Protein AF-A0A1G9SYC5-F1 (afdb_monomer_lite)

pLDDT: mean 73.85, std 14.79, range [39.84, 88.25]

Secondary structure (DSSP, 8-state):
----HHHHHHHHHTEEE-TTS-EEE-HHHHHHHTT-S-HHHHHHHHHHHHHHHHHTT--HHHHS-------------

Sequence (77 aa):
MELKASEYKRFEDIKRVRDDGTEYWSARELAPVLEYSKWENFHKVIKRAMISCENSGRSILDQFPEVRNLVEGGGPF

Foldseek 3Di:
DDPPVVLVVQQVVQWDADPVRDIDGDLVSVCVSVVNPDPVVSVVVLVVVLVVCVVVVHHSCVRPPPPPPPPPPDDPD

Organism: NCBI:txid28052

InterPro domains:
  IPR003497 BRO N-terminal domain [PF02498] (14-61)

Radius of gyration: 15.08 Å; chains: 1; bounding box: 38×42×32 Å

Structure (mmCIF, N/CA/C/O backbone):
data_AF-A0A1G9SYC5-F1
#
_entry.id   AF-A0A1G9SYC5-F1
#
loop_
_atom_site.group_PDB
_atom_site.id
_atom_site.type_symbol
_atom_site.label_atom_id
_atom_site.label_alt_id
_atom_site.label_comp_id
_atom_site.label_asym_id
_atom_site.label_entity_id
_atom_site.label_seq_id
_atom_site.pdbx_PDB_ins_code
_atom_site.Cartn_x
_atom_site.Cartn_y
_atom_site.Cartn_z
_atom_site.occupancy
_atom_site.B_iso_or_equiv
_atom_site.auth_seq_id
_atom_site.auth_comp_id
_atom_site.auth_asym_id
_atom_site.auth_atom_id
_atom_site.pdbx_PDB_model_num
ATOM 1 N N . MET A 1 1 ? -13.139 17.655 -15.604 1.00 41.81 1 MET A N 1
ATOM 2 C CA . MET A 1 1 ? -12.069 16.649 -15.440 1.00 41.81 1 MET A CA 1
ATOM 3 C C . MET A 1 1 ? -12.732 15.286 -15.513 1.00 41.81 1 MET A C 1
ATOM 5 O O . MET A 1 1 ? -13.241 14.817 -14.509 1.00 41.81 1 MET A O 1
ATOM 9 N N . GLU A 1 2 ? -12.827 14.704 -16.707 1.00 45.62 2 GLU A N 1
ATOM 10 C CA . GLU A 1 2 ? -13.250 13.308 -16.857 1.00 45.62 2 GLU A CA 1
ATOM 11 C C . GLU A 1 2 ? -12.015 12.437 -16.658 1.00 45.62 2 GLU A C 1
ATOM 13 O O . GLU A 1 2 ? -11.121 12.404 -17.504 1.00 45.62 2 GLU A O 1
ATOM 18 N N . LEU A 1 3 ? -11.926 11.778 -15.506 1.00 51.25 3 LEU A N 1
ATOM 19 C CA . LEU A 1 3 ? -11.013 10.654 -15.357 1.00 51.25 3 LEU A CA 1
ATOM 20 C C . LEU A 1 3 ? -11.510 9.567 -16.319 1.00 51.25 3 LEU A C 1
ATOM 22 O O . LEU A 1 3 ? -12.668 9.153 -16.242 1.00 51.25 3 LEU A O 1
ATOM 26 N N . LYS A 1 4 ? -10.675 9.165 -17.283 1.00 53.06 4 LYS A N 1
ATOM 27 C CA . LYS A 1 4 ? -11.052 8.229 -18.347 1.00 53.06 4 LYS A CA 1
ATOM 28 C C . LYS A 1 4 ? -11.521 6.913 -17.725 1.00 53.06 4 LYS A C 1
ATOM 30 O O . LYS A 1 4 ? -10.740 6.185 -17.119 1.00 53.06 4 LYS A O 1
ATOM 35 N N . ALA A 1 5 ? -12.796 6.580 -17.924 1.00 56.47 5 ALA A N 1
ATOM 36 C CA . ALA A 1 5 ? -13.458 5.380 -17.399 1.00 56.47 5 ALA A CA 1
ATOM 37 C C . ALA A 1 5 ? -12.723 4.050 -17.694 1.00 56.47 5 ALA A C 1
ATOM 39 O O . ALA A 1 5 ? -12.957 3.041 -17.029 1.00 56.47 5 ALA A O 1
ATOM 40 N N . SER A 1 6 ? -11.816 4.035 -18.673 1.00 57.09 6 SER A N 1
ATOM 41 C CA . SER A 1 6 ? -10.951 2.898 -18.994 1.00 57.09 6 SER A CA 1
ATOM 42 C C . SER A 1 6 ? -9.918 2.573 -17.911 1.00 57.09 6 SER A C 1
ATOM 44 O O . SER A 1 6 ? -9.611 1.399 -17.719 1.00 57.09 6 SER A O 1
ATOM 46 N N . GLU A 1 7 ? -9.385 3.575 -17.207 1.00 59.44 7 GLU A N 1
ATOM 47 C CA . GLU A 1 7 ? -8.413 3.361 -16.125 1.00 59.44 7 GLU A CA 1
ATOM 48 C C . GLU A 1 7 ? -9.112 2.755 -14.905 1.00 59.44 7 GLU A C 1
ATOM 50 O O . GLU A 1 7 ? -8.674 1.727 -14.398 1.00 59.44 7 GLU A O 1
ATOM 55 N N . TYR A 1 8 ? -10.277 3.296 -14.528 1.00 60.12 8 TYR A N 1
ATOM 56 C CA . TYR A 1 8 ? -11.132 2.763 -13.458 1.00 60.12 8 TYR A CA 1
ATOM 57 C C . TYR A 1 8 ? -11.507 1.291 -13.655 1.00 60.12 8 TYR A C 1
ATOM 59 O O . TYR A 1 8 ? -11.456 0.514 -12.704 1.00 60.12 8 TYR A O 1
ATOM 67 N N . LYS A 1 9 ? -11.809 0.875 -14.892 1.00 64.12 9 LYS A N 1
ATOM 68 C CA . LYS A 1 9 ? -12.098 -0.536 -15.192 1.00 64.12 9 LYS A CA 1
ATO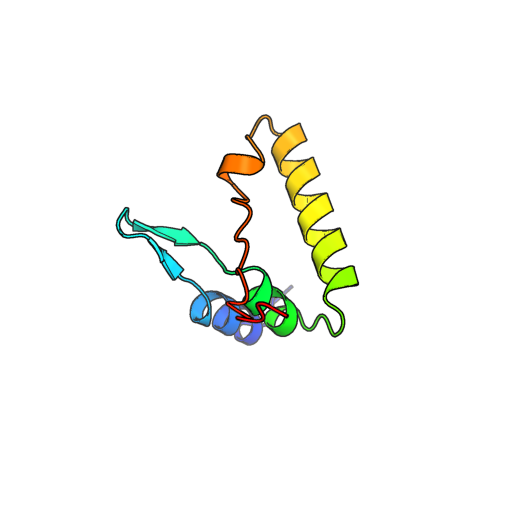M 69 C C . LYS A 1 9 ? -10.937 -1.471 -14.858 1.00 64.12 9 LYS A C 1
ATOM 71 O O . LYS A 1 9 ? -11.185 -2.584 -14.417 1.00 64.12 9 LYS A O 1
ATOM 76 N N . ARG A 1 10 ? -9.688 -1.035 -15.051 1.00 75.81 10 ARG A N 1
ATOM 77 C CA . ARG A 1 10 ? -8.511 -1.858 -14.737 1.00 75.81 10 ARG A CA 1
ATOM 78 C C . ARG A 1 10 ? -8.311 -2.017 -13.234 1.00 75.81 10 ARG A C 1
ATOM 80 O O . ARG A 1 10 ? -7.912 -3.090 -12.811 1.00 75.81 10 ARG A O 1
ATOM 87 N N . PHE A 1 11 ? -8.612 -0.991 -12.434 1.00 77.69 11 PHE A N 1
ATOM 88 C CA . PHE A 1 11 ? -8.556 -1.097 -10.970 1.00 77.69 11 PHE A CA 1
ATOM 89 C C . PHE A 1 11 ? -9.615 -2.051 -10.417 1.00 77.69 11 PHE A C 1
ATOM 91 O O . PHE A 1 11 ? -9.318 -2.815 -9.503 1.00 77.69 11 PHE A O 1
ATOM 98 N N . GLU A 1 12 ? -10.824 -2.032 -10.980 1.00 81.06 12 GLU A N 1
ATOM 99 C CA . GLU A 1 12 ? -11.883 -2.970 -10.595 1.00 81.06 12 GLU A CA 1
ATOM 100 C C . GLU A 1 12 ? -11.552 -4.416 -11.003 1.00 81.06 12 GLU A C 1
ATOM 102 O O . GLU A 1 12 ? -11.934 -5.342 -10.299 1.00 81.06 12 GLU A O 1
ATOM 107 N N . ASP A 1 13 ? -10.804 -4.619 -12.093 1.00 83.81 13 ASP A N 1
ATOM 108 C CA . ASP A 1 13 ? -10.408 -5.950 -12.580 1.00 83.81 13 ASP A CA 1
ATOM 109 C C . ASP A 1 13 ? -9.416 -6.656 -11.638 1.00 83.81 13 ASP A C 1
ATOM 111 O O . ASP A 1 13 ? -9.537 -7.846 -11.361 1.00 83.81 13 ASP A O 1
ATOM 115 N N . ILE A 1 14 ? -8.473 -5.897 -11.067 1.00 84.69 14 ILE A N 1
ATOM 116 C CA . ILE A 1 14 ? -7.492 -6.403 -10.089 1.00 84.69 14 ILE A CA 1
ATOM 117 C C . ILE A 1 14 ? -7.985 -6.305 -8.636 1.00 84.69 14 ILE A C 1
ATOM 119 O O . ILE A 1 14 ? -7.220 -6.552 -7.693 1.00 84.69 14 ILE A O 1
ATOM 123 N N . LYS A 1 15 ? -9.246 -5.903 -8.438 1.00 87.38 15 LYS A N 1
ATOM 124 C CA . LYS A 1 15 ? -9.875 -5.825 -7.124 1.00 87.38 15 LYS A CA 1
ATOM 125 C C . LYS A 1 15 ? -10.094 -7.228 -6.589 1.00 87.38 15 LYS A C 1
ATOM 127 O O . LYS A 1 15 ? -10.699 -8.078 -7.238 1.00 87.38 15 LYS A O 1
ATOM 132 N N . ARG A 1 16 ? -9.629 -7.469 -5.370 1.00 85.69 16 ARG A N 1
ATOM 133 C CA . ARG A 1 16 ? -9.864 -8.723 -4.662 1.00 85.69 16 ARG A CA 1
ATOM 134 C C . ARG A 1 16 ? -10.750 -8.473 -3.466 1.00 85.69 16 ARG A C 1
ATOM 136 O O . ARG A 1 16 ? -10.656 -7.439 -2.819 1.00 85.69 16 ARG A O 1
ATOM 143 N N . VAL A 1 17 ? -11.604 -9.435 -3.168 1.00 87.88 17 VAL A N 1
ATOM 144 C CA . VAL A 1 17 ? -12.495 -9.387 -2.013 1.00 87.88 17 VAL A CA 1
ATOM 145 C C . VAL A 1 17 ? -12.049 -10.493 -1.072 1.00 87.88 17 VAL A C 1
ATOM 147 O O . VAL A 1 17 ? -11.823 -11.625 -1.503 1.00 87.88 17 VAL A O 1
ATOM 150 N N . ARG A 1 18 ? -11.817 -10.151 0.194 1.00 82.38 18 ARG A N 1
ATOM 151 C CA . ARG A 1 18 ? -11.533 -11.143 1.237 1.00 82.38 18 ARG A CA 1
ATOM 152 C C . ARG A 1 18 ? -12.810 -11.896 1.587 1.00 82.38 18 ARG A C 1
ATOM 154 O O . ARG A 1 18 ? -13.905 -11.438 1.291 1.00 82.38 18 ARG A O 1
ATOM 161 N N . ASP A 1 19 ? -12.655 -13.011 2.286 1.00 81.12 19 ASP A N 1
ATOM 162 C CA . ASP A 1 19 ? -13.783 -13.794 2.804 1.00 81.12 19 ASP A CA 1
ATOM 163 C C . ASP A 1 19 ? -14.727 -12.952 3.692 1.00 81.12 19 ASP A C 1
ATOM 165 O O . ASP A 1 19 ? -15.942 -13.089 3.638 1.00 81.12 19 ASP A O 1
ATOM 169 N N . ASP A 1 20 ? -14.159 -11.975 4.403 1.00 83.44 20 ASP A N 1
ATOM 170 C CA . ASP A 1 20 ? -14.869 -10.997 5.239 1.00 83.44 20 ASP A CA 1
ATOM 171 C C . ASP A 1 20 ? -15.616 -9.899 4.439 1.00 83.44 20 ASP A C 1
ATO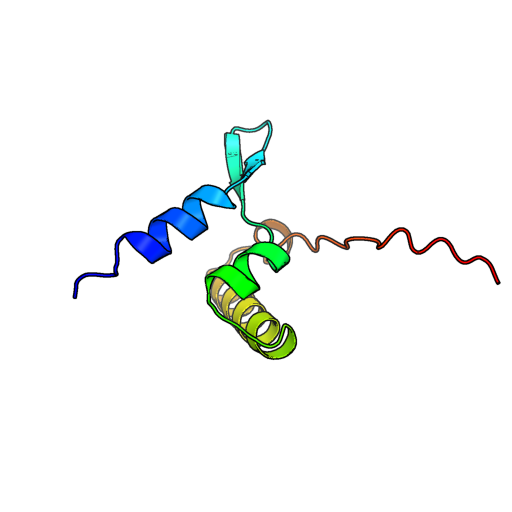M 173 O O . ASP A 1 20 ? -16.193 -8.977 5.004 1.00 83.44 20 ASP A O 1
ATOM 177 N N . GLY A 1 21 ? -15.587 -9.937 3.102 1.00 84.25 21 GLY A N 1
ATOM 178 C CA . GLY A 1 21 ? -16.229 -8.935 2.239 1.00 84.25 21 GLY A CA 1
ATOM 179 C C . GLY A 1 21 ? -15.426 -7.642 2.046 1.00 84.25 21 GLY A C 1
ATOM 180 O O . GLY A 1 21 ? -15.837 -6.772 1.282 1.00 84.25 21 GLY A O 1
ATOM 181 N N . THR A 1 22 ? -14.259 -7.518 2.683 1.00 82.75 22 THR A N 1
ATOM 182 C CA . THR A 1 22 ? -13.377 -6.353 2.527 1.00 82.75 22 THR A CA 1
ATOM 183 C C . THR A 1 22 ? -12.618 -6.391 1.196 1.00 82.75 22 THR A C 1
ATOM 185 O O . THR A 1 22 ? -11.977 -7.390 0.855 1.00 82.75 22 THR A O 1
ATOM 188 N N . GLU A 1 23 ? -12.639 -5.279 0.462 1.00 87.44 23 GLU A N 1
ATOM 189 C CA . GLU A 1 23 ? -11.931 -5.102 -0.809 1.00 87.44 23 GLU A CA 1
ATOM 190 C C . GLU A 1 23 ? -10.448 -4.756 -0.585 1.00 87.44 23 GLU A C 1
ATOM 192 O O . GLU A 1 23 ? -10.096 -3.934 0.261 1.00 87.44 23 GLU A O 1
ATOM 197 N N . TYR A 1 24 ? -9.554 -5.384 -1.347 1.00 83.94 24 TYR A N 1
ATOM 198 C CA . TYR A 1 24 ? -8.118 -5.135 -1.316 1.00 83.94 24 TYR A CA 1
ATOM 199 C C . TYR A 1 24 ? -7.495 -5.271 -2.704 1.00 83.94 24 TYR A C 1
ATOM 201 O O . TYR A 1 24 ? -7.977 -6.002 -3.568 1.00 83.94 24 TYR A O 1
ATOM 209 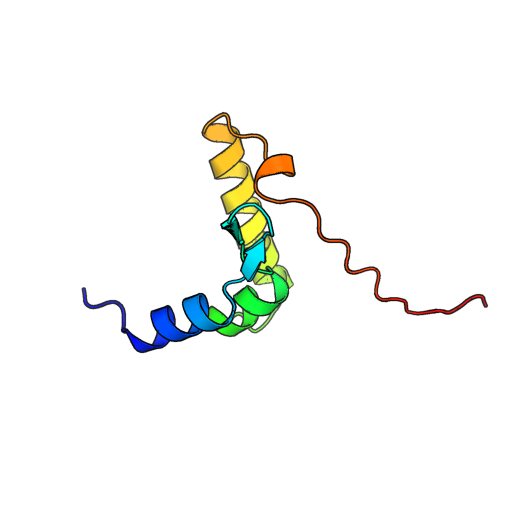N N . TRP A 1 25 ? -6.362 -4.600 -2.897 1.00 85.81 25 TRP A N 1
ATOM 210 C CA . TRP A 1 25 ? -5.608 -4.643 -4.144 1.00 85.81 25 TRP A CA 1
ATOM 211 C C . TRP A 1 25 ? -4.188 -5.128 -3.907 1.00 85.81 25 TRP A C 1
ATOM 213 O O . TRP A 1 25 ? -3.525 -4.749 -2.940 1.00 85.81 25 TRP A O 1
ATOM 223 N N . SER A 1 26 ? -3.692 -5.949 -4.829 1.00 83.00 26 SER A N 1
ATOM 224 C CA . SER A 1 26 ? -2.297 -6.375 -4.806 1.00 83.00 26 SER A CA 1
ATOM 225 C C . SER A 1 26 ? -1.423 -5.281 -5.399 1.00 83.00 26 SER A C 1
ATOM 227 O O . SER A 1 26 ? -1.535 -4.964 -6.580 1.00 83.00 26 SER A O 1
ATOM 229 N N . ALA A 1 27 ? -0.492 -4.745 -4.611 1.00 81.94 27 ALA A N 1
ATOM 230 C CA . ALA A 1 27 ? 0.418 -3.690 -5.060 1.00 81.94 27 ALA A CA 1
ATOM 231 C C . ALA A 1 27 ? 1.164 -4.048 -6.365 1.00 81.94 27 ALA A C 1
ATOM 233 O O . ALA A 1 27 ? 1.364 -3.193 -7.223 1.00 81.94 27 ALA A O 1
ATOM 234 N N . ARG A 1 28 ? 1.528 -5.324 -6.556 1.00 81.62 28 ARG A N 1
ATOM 235 C CA . ARG A 1 28 ? 2.174 -5.802 -7.791 1.00 81.62 28 ARG A CA 1
ATOM 236 C C . ARG A 1 28 ? 1.296 -5.689 -9.035 1.00 81.62 28 ARG A C 1
ATOM 238 O O . ARG A 1 28 ? 1.835 -5.424 -10.101 1.00 81.62 28 ARG A O 1
ATOM 245 N N . GLU A 1 29 ? -0.013 -5.873 -8.893 1.00 82.62 29 GLU A N 1
ATOM 246 C CA . GLU A 1 29 ? -0.969 -5.715 -9.996 1.00 82.62 29 GLU A CA 1
ATOM 247 C C . GLU A 1 29 ? -1.326 -4.238 -10.196 1.00 82.62 29 GLU A C 1
ATOM 249 O O . GLU A 1 29 ? -1.514 -3.785 -11.319 1.00 82.62 29 GLU A O 1
ATOM 254 N N . LEU A 1 30 ? -1.316 -3.451 -9.117 1.00 83.12 30 LEU A N 1
ATOM 255 C CA . LEU A 1 30 ? -1.590 -2.016 -9.168 1.00 83.12 30 LEU A CA 1
ATOM 256 C C . LEU A 1 30 ? -0.497 -1.227 -9.920 1.00 83.12 30 LEU A C 1
ATOM 258 O O . LEU A 1 30 ? -0.802 -0.250 -10.599 1.00 83.12 30 LEU A O 1
ATOM 262 N N . ALA A 1 31 ? 0.769 -1.653 -9.829 1.00 82.62 31 ALA A N 1
ATOM 263 C CA . ALA A 1 31 ? 1.902 -0.990 -10.483 1.00 82.62 31 ALA A CA 1
ATOM 264 C C . ALA A 1 31 ? 1.751 -0.857 -12.019 1.00 82.62 31 ALA A C 1
ATOM 266 O O . ALA A 1 31 ? 1.831 0.271 -12.512 1.00 82.62 31 ALA A O 1
ATOM 267 N N . PRO A 1 32 ? 1.515 -1.941 -12.791 1.00 80.75 32 PRO A N 1
ATOM 268 C CA . PRO A 1 32 ? 1.300 -1.838 -14.233 1.00 80.75 32 PRO A CA 1
ATOM 269 C C . PRO A 1 32 ? -0.031 -1.167 -14.599 1.00 80.75 32 PRO A C 1
ATOM 271 O O . PRO A 1 32 ? -0.103 -0.535 -15.649 1.00 80.75 32 PRO A O 1
ATOM 274 N N . VAL A 1 33 ? -1.066 -1.255 -13.752 1.00 83.00 33 VAL A N 1
ATOM 275 C CA . VAL A 1 33 ? -2.357 -0.572 -13.982 1.00 83.00 33 VAL A CA 1
ATOM 276 C C . VAL A 1 33 ? -2.198 0.948 -13.957 1.00 83.00 33 VAL A C 1
ATOM 278 O O . VAL A 1 33 ? -2.792 1.636 -14.781 1.00 83.00 33 VAL A O 1
ATOM 281 N N . LEU A 1 34 ? -1.342 1.451 -13.067 1.00 78.50 34 LEU A N 1
ATOM 282 C CA . LEU A 1 34 ? -0.931 2.856 -12.987 1.00 78.50 34 LEU A CA 1
ATOM 283 C C . LEU A 1 34 ? 0.209 3.217 -13.957 1.00 78.50 34 LEU A C 1
ATOM 285 O O . LEU A 1 34 ? 0.826 4.272 -13.820 1.00 78.50 34 LEU A O 1
ATOM 289 N N . GLU A 1 35 ? 0.529 2.325 -14.896 1.00 80.38 35 GLU A N 1
ATOM 290 C CA . GLU A 1 35 ? 1.543 2.531 -15.933 1.00 80.38 35 GLU A CA 1
ATOM 291 C C . GLU A 1 35 ? 2.960 2.796 -15.377 1.00 80.38 35 GLU A C 1
ATOM 293 O O . GLU A 1 35 ? 3.828 3.357 -16.051 1.00 80.38 35 GLU A O 1
ATOM 298 N N . TYR A 1 36 ? 3.253 2.340 -14.151 1.00 79.44 36 TYR A N 1
ATOM 299 C CA . TYR A 1 36 ? 4.603 2.417 -13.596 1.00 79.44 36 TYR A CA 1
ATOM 300 C C . TYR A 1 36 ? 5.510 1.368 -14.238 1.00 79.44 36 TYR A C 1
ATOM 302 O O . TYR A 1 36 ? 5.433 0.180 -13.933 1.00 79.44 36 TYR A O 1
ATOM 310 N N . SER A 1 37 ? 6.469 1.815 -15.051 1.00 76.69 37 SER A N 1
ATOM 311 C CA . SER A 1 37 ? 7.449 0.918 -15.685 1.00 76.69 37 SER A CA 1
ATOM 312 C C . SER A 1 37 ? 8.462 0.310 -14.705 1.00 76.69 37 SER A C 1
ATOM 314 O O . SER A 1 37 ? 9.106 -0.686 -15.022 1.00 76.69 37 SER A O 1
ATOM 316 N N . LYS A 1 38 ? 8.652 0.919 -13.524 1.00 80.50 38 LYS A N 1
ATOM 317 C CA . LYS A 1 38 ? 9.606 0.463 -12.499 1.00 80.50 38 LYS A CA 1
ATOM 318 C C . LYS A 1 38 ? 8.930 0.327 -11.142 1.00 80.50 38 LYS A C 1
ATOM 320 O O . LYS A 1 38 ? 8.411 1.310 -10.608 1.00 80.50 38 LYS A O 1
ATOM 325 N N . TRP A 1 39 ? 9.056 -0.857 -10.541 1.00 80.62 39 TRP A N 1
ATOM 326 C CA . TRP A 1 39 ? 8.561 -1.142 -9.191 1.00 80.62 39 TRP A CA 1
ATOM 327 C C . TRP A 1 39 ? 9.099 -0.159 -8.146 1.00 80.62 39 TRP A C 1
ATOM 329 O O . TRP A 1 39 ? 8.354 0.275 -7.279 1.00 80.62 39 TRP A O 1
ATOM 339 N N . GLU A 1 40 ? 10.361 0.264 -8.249 1.00 83.56 40 GLU A N 1
ATOM 340 C CA . GLU A 1 40 ? 10.970 1.208 -7.300 1.00 83.56 40 GLU A CA 1
ATOM 341 C C . GLU A 1 40 ? 10.237 2.555 -7.229 1.00 83.56 40 GLU A C 1
ATOM 343 O O . GLU A 1 40 ? 10.107 3.139 -6.151 1.00 83.56 40 GLU A O 1
ATOM 348 N N . ASN A 1 41 ? 9.741 3.052 -8.366 1.00 83.94 41 ASN A N 1
ATOM 349 C CA . ASN A 1 41 ? 8.983 4.301 -8.413 1.00 83.94 41 ASN A CA 1
ATOM 350 C C . ASN A 1 41 ? 7.607 4.120 -7.779 1.00 83.94 41 ASN A C 1
ATOM 352 O O . ASN A 1 41 ? 7.184 4.960 -6.987 1.00 83.94 41 ASN A O 1
ATOM 356 N N . PHE A 1 42 ? 6.952 2.998 -8.066 1.00 84.62 42 PHE A N 1
ATOM 357 C CA . PHE A 1 42 ? 5.666 2.674 -7.468 1.00 84.62 42 PHE A CA 1
ATOM 358 C C . PHE A 1 42 ? 5.779 2.447 -5.952 1.00 84.62 42 PHE A C 1
ATOM 360 O O . PHE A 1 42 ? 5.008 2.997 -5.173 1.00 84.62 42 PHE A O 1
ATOM 367 N N . HIS A 1 43 ? 6.819 1.749 -5.499 1.00 84.38 43 HIS A N 1
ATOM 368 C CA . HIS A 1 43 ? 7.088 1.512 -4.084 1.00 84.38 43 HIS A CA 1
ATOM 369 C C . HIS A 1 43 ? 7.281 2.817 -3.295 1.00 84.38 43 HIS A C 1
ATOM 371 O O . HIS A 1 43 ? 6.824 2.924 -2.158 1.00 84.38 43 HIS A O 1
ATOM 377 N N . LYS A 1 44 ? 7.887 3.853 -3.897 1.00 86.12 44 LYS A N 1
ATOM 378 C CA . LYS A 1 44 ? 7.957 5.194 -3.286 1.00 86.12 44 LYS A CA 1
ATOM 379 C C . LYS A 1 44 ? 6.571 5.814 -3.088 1.00 86.12 44 LYS A C 1
ATOM 381 O O . LYS A 1 44 ? 6.359 6.488 -2.084 1.00 86.12 44 LYS A O 1
ATOM 386 N N . VAL A 1 45 ? 5.639 5.594 -4.016 1.00 87.06 45 VAL A N 1
ATOM 387 C CA . VAL A 1 45 ? 4.253 6.077 -3.906 1.00 87.06 45 VAL A CA 1
ATOM 388 C C . VAL A 1 45 ? 3.512 5.341 -2.796 1.00 87.06 45 VAL A C 1
ATOM 390 O O . VAL A 1 45 ? 2.906 6.002 -1.957 1.00 87.06 45 VAL A O 1
ATOM 393 N N . ILE A 1 46 ? 3.646 4.013 -2.712 1.00 84.94 46 ILE A N 1
ATOM 394 C CA . ILE A 1 46 ? 3.084 3.227 -1.600 1.00 84.94 46 ILE A CA 1
ATOM 395 C C . ILE A 1 46 ? 3.620 3.750 -0.266 1.00 84.94 46 ILE A C 1
ATOM 397 O O . ILE A 1 46 ? 2.836 4.052 0.625 1.00 84.94 46 ILE A O 1
ATOM 401 N N . LYS A 1 47 ? 4.938 3.953 -0.138 1.00 85.62 47 LYS A N 1
ATOM 402 C CA . LYS A 1 47 ? 5.536 4.509 1.087 1.00 85.62 47 LYS A CA 1
ATOM 403 C C . LYS A 1 47 ? 4.950 5.866 1.468 1.00 85.62 47 LYS A C 1
ATOM 405 O O . LYS A 1 47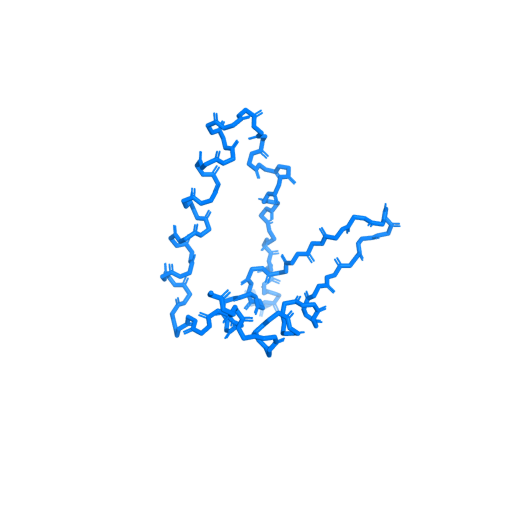 ? 4.697 6.114 2.640 1.00 85.62 47 LYS A O 1
ATOM 410 N N . ARG A 1 48 ? 4.713 6.746 0.493 1.00 87.69 48 ARG A N 1
ATOM 411 C CA . ARG A 1 48 ? 4.054 8.037 0.749 1.00 87.69 48 ARG A CA 1
ATOM 412 C C . ARG A 1 48 ? 2.612 7.855 1.224 1.00 87.69 48 ARG A C 1
ATOM 414 O O . ARG A 1 48 ? 2.204 8.551 2.147 1.00 87.69 48 ARG A O 1
ATOM 421 N N . ALA A 1 49 ? 1.869 6.913 0.645 1.00 85.81 49 ALA A N 1
ATOM 422 C CA . ALA A 1 49 ? 0.519 6.582 1.094 1.00 85.81 49 ALA A CA 1
ATOM 423 C C . ALA A 1 49 ? 0.516 6.021 2.527 1.00 85.81 49 ALA A C 1
ATOM 425 O O . ALA A 1 49 ? -0.280 6.465 3.347 1.00 85.81 49 ALA A O 1
ATOM 426 N N . MET A 1 50 ? 1.465 5.139 2.859 1.00 84.94 50 MET A N 1
ATOM 427 C CA . MET A 1 50 ? 1.663 4.608 4.213 1.00 84.94 50 MET A CA 1
ATOM 428 C C . MET A 1 50 ? 1.897 5.738 5.227 1.00 84.94 50 MET A C 1
ATOM 430 O O . MET A 1 50 ? 1.199 5.803 6.235 1.00 84.94 50 MET A O 1
ATOM 434 N N . ILE A 1 51 ? 2.800 6.680 4.926 1.00 86.31 51 ILE A N 1
ATOM 435 C CA . ILE A 1 51 ? 3.060 7.858 5.775 1.00 86.31 51 ILE A CA 1
ATOM 436 C C . ILE A 1 51 ? 1.793 8.713 5.936 1.00 86.31 51 ILE A C 1
ATOM 438 O O . ILE A 1 51 ? 1.514 9.220 7.019 1.00 86.31 51 ILE A O 1
ATOM 442 N N . SER A 1 52 ? 0.999 8.881 4.876 1.00 85.56 52 SER A N 1
ATOM 443 C CA . SER A 1 52 ? -0.266 9.622 4.950 1.00 85.56 52 SER A CA 1
ATOM 444 C C . SER A 1 52 ? -1.303 8.920 5.836 1.00 85.56 52 SER A C 1
ATOM 446 O O . SER A 1 52 ? -2.024 9.586 6.581 1.00 85.56 52 SER A O 1
ATOM 448 N N . CYS A 1 53 ? -1.378 7.588 5.783 1.00 83.38 53 CYS A N 1
ATOM 449 C CA . CYS A 1 53 ? -2.237 6.792 6.661 1.00 83.38 53 CYS A CA 1
ATOM 450 C C . CYS A 1 53 ? -1.791 6.879 8.124 1.00 83.38 53 CYS A C 1
ATOM 452 O O . CYS A 1 53 ? -2.636 7.078 8.996 1.00 83.38 53 CYS A O 1
ATOM 454 N N . GLU A 1 54 ? -0.485 6.813 8.381 1.00 86.31 54 GLU A N 1
ATOM 455 C CA . GLU A 1 54 ? 0.090 6.962 9.723 1.00 86.31 54 GLU A CA 1
ATOM 456 C C . GLU A 1 54 ? -0.211 8.335 10.321 1.00 86.31 54 GLU A C 1
ATOM 458 O O . GLU A 1 54 ? -0.708 8.427 11.441 1.00 86.31 54 GLU A O 1
ATOM 463 N N . ASN A 1 55 ? -0.022 9.405 9.540 1.00 88.25 55 ASN A N 1
ATOM 464 C CA . ASN A 1 55 ? -0.390 10.763 9.954 1.00 88.25 55 ASN A CA 1
ATOM 465 C C . ASN A 1 55 ? -1.894 10.915 10.228 1.00 88.25 55 ASN A C 1
ATOM 467 O O . ASN A 1 55 ? -2.293 11.770 11.012 1.00 88.25 55 ASN A O 1
ATOM 471 N N . SER A 1 56 ? -2.730 10.080 9.609 1.00 85.50 56 SER A N 1
ATOM 472 C CA . SER A 1 56 ? -4.176 10.043 9.860 1.00 85.50 56 SER A CA 1
ATOM 473 C C . SER A 1 56 ? -4.550 9.195 11.087 1.00 85.50 56 SER A C 1
ATOM 475 O O . SER A 1 56 ? -5.735 8.975 11.334 1.00 85.50 56 SER A O 1
ATOM 477 N N . GLY A 1 57 ? -3.566 8.681 11.835 1.00 83.31 57 GLY A N 1
ATOM 478 C CA . GLY A 1 57 ? -3.765 7.833 13.011 1.00 83.31 57 GLY A CA 1
ATOM 479 C C . GLY A 1 57 ? -4.153 6.387 12.693 1.00 83.31 57 GLY A C 1
ATOM 480 O O . GLY A 1 57 ? -4.629 5.679 13.578 1.00 83.31 57 GLY A O 1
ATOM 481 N N . ARG A 1 58 ? -3.987 5.933 11.442 1.00 78.88 58 ARG A N 1
ATOM 482 C CA . ARG A 1 58 ? -4.277 4.547 11.035 1.00 78.88 58 ARG A CA 1
ATOM 483 C C . ARG A 1 58 ? -3.003 3.711 11.054 1.00 78.88 58 ARG A C 1
ATOM 485 O O . ARG A 1 58 ? -1.947 4.167 10.622 1.00 78.88 58 ARG A O 1
ATOM 492 N N . SER A 1 59 ? -3.112 2.467 11.520 1.00 78.19 59 SER A N 1
ATOM 493 C CA . SER A 1 59 ? -1.979 1.541 11.542 1.00 78.19 59 SER A CA 1
ATOM 494 C C . SER A 1 59 ? -1.605 1.128 10.121 1.00 78.19 59 SER A C 1
ATOM 496 O O . SER A 1 59 ? -2.410 0.541 9.396 1.00 78.19 59 SER A O 1
ATOM 498 N N . ILE A 1 60 ? -0.367 1.418 9.723 1.00 79.19 60 ILE A N 1
ATOM 499 C CA . ILE A 1 60 ? 0.142 1.062 8.398 1.00 79.19 60 ILE A CA 1
ATOM 500 C C . ILE A 1 60 ? 0.080 -0.454 8.181 1.00 79.19 60 ILE A C 1
ATOM 502 O O . ILE A 1 60 ? -0.277 -0.888 7.097 1.00 79.19 60 ILE A O 1
ATOM 506 N N . LEU A 1 61 ? 0.397 -1.256 9.200 1.00 75.38 61 LEU A N 1
ATOM 507 C CA . LEU A 1 61 ? 0.445 -2.721 9.096 1.00 75.38 61 LEU A CA 1
ATOM 508 C C . LEU A 1 61 ? -0.934 -3.355 8.866 1.00 75.38 61 LEU A C 1
ATOM 510 O O . LEU A 1 61 ? -1.024 -4.430 8.281 1.00 75.38 61 LEU A O 1
ATOM 514 N N . ASP A 1 62 ? -1.989 -2.681 9.319 1.00 73.62 62 ASP A N 1
ATOM 515 C CA . ASP A 1 62 ? -3.375 -3.105 9.124 1.00 73.62 62 ASP A CA 1
ATOM 516 C C . ASP A 1 62 ? -3.857 -2.793 7.697 1.00 73.62 62 ASP A C 1
ATOM 518 O O . ASP A 1 62 ? -4.454 -3.631 7.026 1.00 73.62 62 ASP A O 1
ATOM 522 N N . GLN A 1 63 ? -3.517 -1.600 7.200 1.00 71.31 63 GLN A N 1
ATOM 523 C CA . GLN A 1 63 ? -3.948 -1.108 5.885 1.00 71.31 63 GLN A CA 1
ATOM 524 C C . GLN A 1 63 ? -3.053 -1.597 4.734 1.00 71.31 63 GLN A C 1
ATOM 526 O O . GLN A 1 63 ? -3.513 -1.798 3.612 1.00 71.31 63 GLN A O 1
ATOM 531 N N . PHE A 1 64 ? -1.769 -1.806 5.012 1.00 73.50 64 PHE A N 1
ATOM 532 C CA . PHE A 1 64 ? -0.747 -2.296 4.091 1.00 73.50 64 PHE A CA 1
ATOM 533 C C . PHE A 1 64 ? -0.056 -3.514 4.710 1.00 73.50 64 PHE A C 1
ATOM 535 O O . PHE A 1 64 ? 1.120 -3.434 5.079 1.00 73.50 64 PHE A O 1
ATOM 542 N N . PRO A 1 65 ? -0.762 -4.653 4.834 1.00 70.06 65 PRO A N 1
ATOM 543 C CA . PRO A 1 65 ? -0.126 -5.884 5.265 1.00 70.06 65 PRO A CA 1
ATOM 544 C C . PRO A 1 65 ? 1.000 -6.209 4.285 1.00 70.06 65 PRO A C 1
ATOM 546 O O . PRO A 1 65 ? 0.785 -6.263 3.070 1.00 70.06 65 PRO A O 1
ATOM 549 N N . GLU A 1 66 ? 2.215 -6.392 4.802 1.00 65.56 66 GLU A N 1
ATOM 550 C CA . GLU A 1 66 ? 3.364 -6.785 3.993 1.00 65.56 66 GLU A CA 1
ATOM 551 C C . GLU A 1 66 ? 3.093 -8.172 3.398 1.00 65.56 66 GLU A C 1
ATOM 553 O O . GLU A 1 66 ? 3.333 -9.209 4.016 1.00 65.56 66 GLU A O 1
ATOM 558 N N . VAL A 1 67 ? 2.572 -8.207 2.171 1.00 59.44 67 VAL A N 1
ATOM 559 C CA . VAL A 1 67 ? 2.491 -9.444 1.403 1.00 59.44 67 VAL A CA 1
ATOM 560 C C . VAL A 1 67 ? 3.904 -9.734 0.915 1.00 59.44 67 VAL A C 1
ATOM 562 O O . VAL A 1 67 ? 4.300 -9.364 -0.196 1.00 59.44 67 VAL A O 1
ATOM 565 N N . ARG A 1 68 ? 4.695 -10.414 1.752 1.00 48.97 68 ARG A N 1
ATOM 566 C CA . ARG A 1 68 ? 5.795 -11.231 1.247 1.00 48.97 68 ARG A CA 1
ATOM 567 C C . ARG A 1 68 ? 5.132 -12.296 0.387 1.00 48.97 68 ARG A C 1
ATOM 569 O O . ARG A 1 68 ? 4.770 -13.360 0.872 1.00 48.97 68 ARG A O 1
ATOM 576 N N . ASN A 1 69 ? 5.015 -12.016 -0.912 1.00 46.53 69 ASN A N 1
ATOM 577 C CA . ASN A 1 69 ? 5.224 -13.069 -1.889 1.00 46.53 69 ASN A CA 1
ATOM 578 C C . ASN A 1 69 ? 6.626 -13.585 -1.570 1.00 46.53 69 ASN A C 1
ATOM 580 O O . ASN A 1 69 ? 7.620 -13.064 -2.081 1.00 46.53 69 ASN A O 1
ATOM 584 N N . LEU A 1 70 ? 6.709 -14.548 -0.650 1.00 44.06 70 LEU A N 1
ATOM 585 C CA . LEU A 1 70 ? 7.694 -15.595 -0.759 1.00 44.06 70 LEU A CA 1
ATOM 586 C C . LEU A 1 70 ? 7.475 -16.100 -2.177 1.00 44.06 70 LEU A C 1
ATOM 588 O O . LEU A 1 70 ? 6.564 -16.869 -2.451 1.00 44.06 70 LEU A O 1
ATOM 592 N N . VAL A 1 71 ? 8.249 -15.558 -3.116 1.00 43.81 71 VAL A N 1
ATOM 593 C CA . VAL A 1 71 ? 8.672 -16.364 -4.240 1.00 43.81 71 VAL A CA 1
ATOM 594 C C . VAL A 1 71 ? 9.179 -17.615 -3.544 1.00 43.81 71 VAL A C 1
ATOM 596 O O . VAL A 1 71 ? 10.193 -17.565 -2.846 1.00 43.81 71 VAL A O 1
ATOM 599 N N . GLU A 1 72 ? 8.409 -18.697 -3.632 1.00 43.44 72 GLU A N 1
ATOM 600 C CA . GLU A 1 72 ? 8.882 -20.056 -3.415 1.00 43.44 72 GLU A CA 1
ATOM 601 C C . GLU A 1 72 ? 9.914 -20.339 -4.516 1.00 43.44 72 GLU A C 1
ATOM 603 O O . GLU A 1 72 ? 9.765 -21.209 -5.364 1.00 43.44 72 GLU A O 1
ATOM 608 N N . GLY A 1 73 ? 10.976 -19.535 -4.545 1.00 44.88 73 GLY A N 1
ATOM 609 C CA . GLY A 1 73 ? 12.242 -19.867 -5.148 1.00 44.88 73 GLY A CA 1
ATOM 610 C C . GLY A 1 73 ? 12.866 -20.846 -4.184 1.00 44.88 73 GLY A C 1
ATOM 611 O O . GLY A 1 73 ? 13.723 -20.483 -3.383 1.00 44.88 73 GLY A O 1
ATOM 612 N N . GLY A 1 74 ? 12.345 -22.072 -4.211 1.00 44.47 74 GLY A N 1
ATOM 613 C CA . GLY A 1 74 ? 13.032 -23.223 -3.677 1.00 44.47 74 GLY A CA 1
ATOM 614 C C . GLY A 1 74 ? 14.438 -23.229 -4.260 1.00 44.47 74 GLY A C 1
ATOM 615 O O . GLY A 1 74 ? 14.634 -23.369 -5.464 1.00 44.47 74 GLY A O 1
ATOM 616 N N . GLY A 1 75 ? 15.405 -23.031 -3.384 1.00 39.84 75 GLY A N 1
ATOM 617 C CA . GLY A 1 75 ? 16.810 -23.204 -3.672 1.00 39.84 75 GLY A CA 1
ATOM 618 C C . GLY A 1 75 ? 17.520 -23.452 -2.355 1.00 39.84 75 GLY A C 1
ATOM 619 O O . GLY A 1 75 ? 17.892 -22.487 -1.692 1.00 39.84 75 GLY A O 1
ATOM 620 N N . PRO A 1 76 ? 17.664 -24.715 -1.926 1.00 61.44 76 PRO A N 1
ATOM 621 C CA . 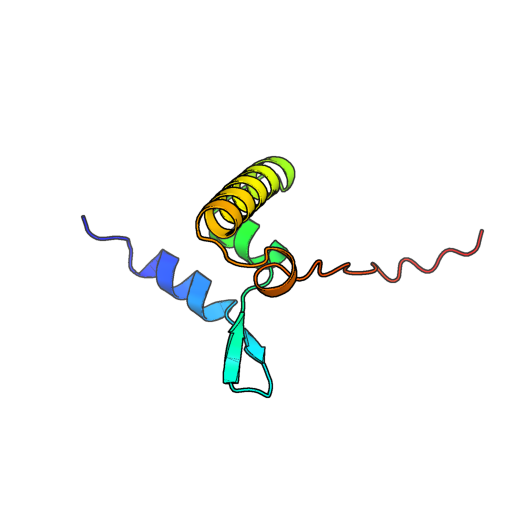PRO A 1 76 ? 18.554 -25.058 -0.842 1.00 61.44 76 PRO A CA 1
ATOM 622 C C . PRO A 1 76 ? 19.900 -25.455 -1.443 1.00 61.44 76 PRO A C 1
ATOM 624 O O . PRO A 1 76 ? 20.178 -26.642 -1.467 1.00 61.44 76 PRO A O 1
ATOM 627 N N . PHE A 1 77 ? 20.706 -24.519 -1.953 1.00 47.88 77 PHE A N 1
ATOM 628 C CA . PHE A 1 77 ? 22.125 -24.776 -2.246 1.00 47.88 77 PHE A CA 1
ATOM 629 C C . PHE A 1 77 ? 22.944 -23.495 -2.108 1.00 47.88 77 PHE A C 1
ATOM 631 O O . PHE A 1 77 ? 22.643 -22.527 -2.842 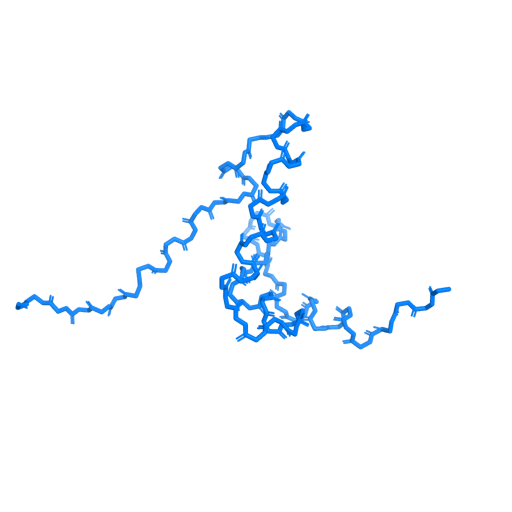1.00 47.88 77 PHE A O 1
#